Protein AF-A0A7X6FRF0-F1 (afdb_monomer_lite)

Structure (mmCIF, N/CA/C/O backbone):
data_AF-A0A7X6FRF0-F1
#
_entry.id   AF-A0A7X6FRF0-F1
#
loop_
_atom_site.group_PDB
_atom_site.id
_atom_site.type_symbol
_atom_site.label_atom_id
_atom_site.label_alt_id
_atom_site.label_comp_id
_atom_site.label_asym_id
_atom_site.label_entity_id
_atom_site.label_seq_id
_atom_site.pdbx_PDB_ins_code
_atom_site.Cartn_x
_atom_site.Cartn_y
_atom_site.Cartn_z
_atom_site.occupancy
_atom_site.B_iso_or_equiv
_atom_site.auth_seq_id
_atom_site.auth_comp_id
_atom_site.auth_asym_id
_atom_site.auth_atom_id
_atom_site.pdbx_PDB_model_num
ATOM 1 N N . MET A 1 1 ? 3.459 11.881 7.659 1.00 85.00 1 MET A N 1
ATOM 2 C CA . MET A 1 1 ? 2.325 12.735 8.072 1.00 85.00 1 MET A CA 1
ATOM 3 C C . MET A 1 1 ? 1.806 12.277 9.426 1.00 85.00 1 MET A C 1
ATOM 5 O O . MET A 1 1 ? 1.804 11.077 9.677 1.00 85.00 1 MET A O 1
ATOM 9 N N . ALA A 1 2 ? 1.365 13.218 10.260 1.00 71.62 2 ALA A N 1
ATOM 10 C CA . ALA A 1 2 ? 0.643 12.972 11.509 1.00 71.62 2 ALA A CA 1
ATOM 11 C C . ALA A 1 2 ? -0.566 13.922 11.581 1.00 71.62 2 ALA A C 1
ATOM 13 O O . ALA A 1 2 ? -0.530 14.987 10.965 1.00 71.62 2 ALA A O 1
ATOM 14 N N . GLY A 1 3 ? -1.609 13.542 12.322 1.00 74.19 3 GLY A N 1
ATOM 15 C CA . GLY A 1 3 ? -2.864 14.302 12.429 1.00 74.19 3 GLY A CA 1
ATOM 16 C C . GLY A 1 3 ? -4.014 13.693 11.620 1.00 74.19 3 GLY A C 1
ATOM 17 O O . GLY A 1 3 ? -3.897 12.581 11.106 1.00 74.19 3 GLY A O 1
ATOM 18 N N . THR A 1 4 ? -5.143 14.397 11.543 1.00 84.50 4 THR A N 1
ATOM 19 C CA . THR A 1 4 ? -6.343 13.920 10.837 1.00 84.50 4 THR A CA 1
ATOM 20 C C . THR A 1 4 ? -6.351 14.416 9.392 1.00 84.50 4 THR A C 1
ATOM 22 O O . THR A 1 4 ? -6.375 15.619 9.146 1.00 84.50 4 THR A O 1
ATOM 25 N N . VAL A 1 5 ? -6.359 13.487 8.440 1.00 85.50 5 VAL A N 1
ATOM 26 C CA . VAL A 1 5 ? -6.538 13.724 7.006 1.00 85.50 5 VAL A CA 1
ATOM 27 C C . VAL A 1 5 ? -7.882 13.133 6.600 1.00 85.50 5 VAL A C 1
ATOM 29 O O . VAL A 1 5 ? -8.035 11.916 6.519 1.00 85.50 5 VAL A O 1
ATOM 32 N N . THR A 1 6 ? -8.854 13.995 6.319 1.00 76.94 6 THR A N 1
ATOM 33 C CA . THR A 1 6 ? -10.161 13.582 5.800 1.00 76.94 6 THR A CA 1
ATOM 34 C C . THR A 1 6 ? -10.330 14.171 4.412 1.00 76.94 6 THR A C 1
ATOM 36 O O . THR A 1 6 ? -10.418 15.389 4.264 1.00 76.94 6 THR A O 1
ATOM 39 N N . ALA A 1 7 ? -10.373 13.317 3.393 1.00 77.31 7 ALA A N 1
ATOM 40 C CA . ALA A 1 7 ? -10.628 13.742 2.025 1.00 77.31 7 ALA A CA 1
ATOM 41 C C . ALA A 1 7 ? -12.084 13.457 1.639 1.00 77.31 7 ALA A C 1
ATOM 43 O O . ALA A 1 7 ? -12.585 12.354 1.844 1.00 77.31 7 ALA A O 1
ATOM 44 N N . SER A 1 8 ? -12.750 14.435 1.022 1.00 74.00 8 SER A N 1
ATOM 45 C CA . SER A 1 8 ? -14.034 14.225 0.335 1.00 74.00 8 SER A CA 1
ATOM 46 C C . SER A 1 8 ? -13.866 13.577 -1.047 1.00 74.00 8 SER A C 1
ATOM 48 O O . SER A 1 8 ? -14.841 13.121 -1.638 1.00 74.00 8 SER A O 1
ATOM 50 N N . GLY A 1 9 ? -12.632 13.534 -1.565 1.00 80.50 9 GLY A N 1
ATOM 5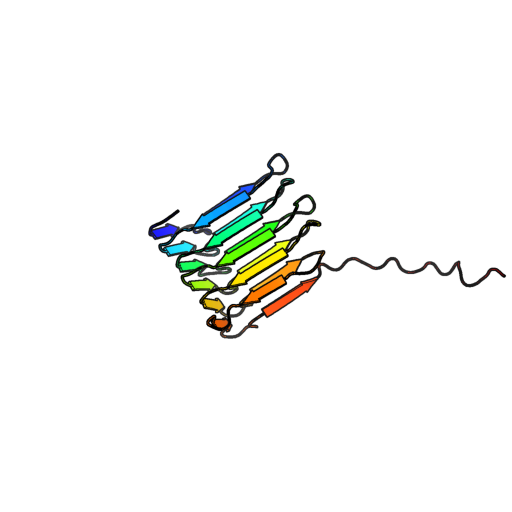1 C CA . GLY A 1 9 ? -12.275 12.860 -2.812 1.00 80.50 9 GLY A CA 1
ATOM 52 C C . GLY A 1 9 ? -12.090 11.346 -2.658 1.00 80.50 9 GLY A C 1
ATOM 53 O O . GLY A 1 9 ? -12.252 10.774 -1.577 1.00 80.50 9 GLY A O 1
ATOM 54 N N . ALA A 1 10 ? -11.726 10.681 -3.758 1.00 88.38 10 ALA A N 1
ATOM 55 C CA . ALA A 1 10 ? -11.542 9.225 -3.810 1.00 88.38 10 ALA A CA 1
ATOM 56 C C . ALA A 1 10 ? -10.430 8.707 -2.875 1.00 88.38 10 ALA A C 1
ATOM 58 O O . ALA A 1 10 ? -10.519 7.583 -2.383 1.00 88.38 10 ALA A O 1
ATOM 59 N N . PHE A 1 11 ? -9.410 9.524 -2.607 1.00 92.62 11 PHE A N 1
ATOM 60 C CA . PHE A 1 11 ? -8.199 9.134 -1.886 1.00 92.62 11 PHE A CA 1
ATOM 61 C C . PHE A 1 11 ? -8.005 10.007 -0.647 1.00 92.62 11 PHE A C 1
ATOM 63 O O . PHE A 1 11 ? -8.073 11.228 -0.764 1.00 92.62 11 PHE A O 1
ATOM 70 N N . GLY A 1 12 ? -7.710 9.406 0.509 1.00 92.00 12 GLY A N 1
ATOM 71 C CA . GLY A 1 12 ? -7.220 10.143 1.679 1.00 92.00 12 GLY A CA 1
ATOM 72 C C . GLY A 1 12 ? -5.807 10.669 1.424 1.00 92.00 12 GLY A C 1
ATOM 73 O O . GLY A 1 12 ? -5.529 11.856 1.576 1.00 92.00 12 GLY A O 1
ATOM 74 N N . VAL A 1 13 ? -4.933 9.781 0.945 1.00 95.38 13 VAL A N 1
ATOM 75 C CA . VAL A 1 13 ? -3.601 10.100 0.424 1.00 95.38 13 VAL A CA 1
ATOM 76 C C . VAL A 1 13 ? -3.414 9.431 -0.929 1.00 95.38 13 VAL A C 1
ATOM 78 O O . VAL A 1 13 ? -3.617 8.225 -1.066 1.00 95.38 13 VAL A O 1
ATOM 81 N N . PHE A 1 14 ? -2.977 10.213 -1.912 1.00 94.62 14 PHE A N 1
ATOM 82 C CA . PHE A 1 14 ? -2.609 9.741 -3.241 1.00 94.62 14 PHE A CA 1
ATOM 83 C C . PHE A 1 14 ? -1.137 10.058 -3.511 1.00 94.62 14 PHE A C 1
ATOM 85 O O . PHE A 1 14 ? -0.686 11.186 -3.309 1.00 94.62 14 PHE A O 1
ATOM 92 N N . SER A 1 15 ? -0.373 9.066 -3.956 1.00 95.19 15 SER A N 1
ATOM 93 C CA . SER A 1 15 ? 1.027 9.222 -4.351 1.00 95.19 15 SER A CA 1
ATOM 94 C C . SER A 1 15 ? 1.292 8.421 -5.619 1.00 95.19 15 SER A C 1
ATOM 96 O O . SER A 1 15 ? 0.991 7.230 -5.681 1.00 95.19 15 SER A O 1
ATOM 98 N N . ASN A 1 16 ? 1.855 9.080 -6.631 1.00 96.06 16 ASN A N 1
ATOM 99 C CA . ASN A 1 16 ? 2.111 8.492 -7.940 1.00 96.06 16 ASN A CA 1
ATOM 100 C C . ASN A 1 16 ? 3.495 8.894 -8.449 1.00 96.06 16 ASN A C 1
ATOM 102 O O . ASN A 1 16 ? 3.738 10.075 -8.701 1.00 96.06 16 ASN A O 1
ATOM 106 N N . ASN A 1 17 ? 4.346 7.901 -8.683 1.00 95.25 17 ASN A N 1
ATOM 107 C CA . ASN A 1 17 ? 5.599 8.060 -9.408 1.00 95.25 17 ASN A CA 1
ATOM 108 C C . ASN A 1 17 ? 5.404 7.628 -10.863 1.00 95.25 17 ASN A C 1
ATOM 110 O O . ASN A 1 17 ? 4.926 6.525 -11.130 1.00 95.25 17 ASN A O 1
ATOM 114 N N . GLY A 1 18 ? 5.777 8.506 -11.796 1.00 92.88 18 GLY A N 1
ATOM 115 C CA . GLY A 1 18 ? 5.829 8.191 -13.226 1.00 92.88 18 GLY A CA 1
ATOM 116 C C . GLY A 1 18 ? 7.097 7.423 -13.612 1.00 92.88 18 GLY A C 1
ATOM 117 O O . GLY A 1 18 ? 7.996 7.241 -12.795 1.00 92.88 18 GLY A O 1
ATOM 118 N N . SER A 1 19 ? 7.199 7.031 -14.882 1.00 92.50 19 SER A N 1
ATOM 119 C CA . SER A 1 19 ? 8.285 6.182 -15.404 1.00 92.50 19 SER A CA 1
ATOM 120 C C . SER A 1 19 ? 9.702 6.747 -15.264 1.00 92.50 19 SER A C 1
ATOM 122 O O . SER A 1 19 ? 10.660 5.983 -15.230 1.00 92.50 19 SER A O 1
ATOM 124 N N . GLY A 1 20 ? 9.851 8.071 -15.166 1.00 91.44 20 GLY A N 1
ATOM 125 C CA . GLY A 1 20 ? 11.145 8.725 -14.940 1.00 91.44 20 GLY A CA 1
ATOM 126 C C . GLY A 1 20 ? 11.555 8.853 -13.468 1.00 91.44 20 GLY A C 1
ATOM 127 O O . GLY A 1 20 ? 12.643 9.347 -13.188 1.00 91.44 20 GLY A O 1
ATOM 128 N N . ALA A 1 21 ? 10.688 8.470 -12.529 1.00 95.44 21 ALA A N 1
ATOM 129 C CA . ALA A 1 21 ? 10.975 8.529 -11.101 1.00 95.44 21 ALA A CA 1
ATOM 130 C C . ALA A 1 21 ? 11.601 7.217 -10.600 1.00 95.44 21 ALA A C 1
ATOM 132 O O . ALA A 1 21 ? 11.656 6.211 -11.308 1.00 95.44 21 ALA A O 1
ATOM 133 N N . THR A 1 22 ? 12.070 7.228 -9.355 1.00 94.88 22 THR A N 1
ATOM 134 C CA . THR A 1 22 ? 12.679 6.063 -8.710 1.00 94.88 22 THR A CA 1
ATOM 135 C C . THR A 1 22 ? 11.800 5.585 -7.560 1.00 94.88 22 THR A C 1
ATOM 137 O O . THR A 1 22 ? 10.816 4.881 -7.788 1.00 94.88 22 THR A O 1
ATOM 140 N N . ASP A 1 23 ? 12.126 5.965 -6.331 1.00 95.44 23 ASP A N 1
ATOM 141 C CA . ASP A 1 23 ? 11.507 5.449 -5.119 1.00 95.44 23 ASP A CA 1
ATOM 142 C C . ASP A 1 23 ? 10.249 6.234 -4.753 1.00 95.44 23 ASP A C 1
ATOM 144 O O . ASP A 1 23 ? 10.191 7.461 -4.877 1.00 95.44 23 ASP A O 1
ATOM 148 N N . LEU A 1 24 ? 9.238 5.522 -4.260 1.00 97.19 24 LEU A N 1
ATOM 149 C CA . LEU A 1 24 ? 8.030 6.109 -3.697 1.00 97.19 24 LEU A CA 1
ATOM 150 C C . LEU A 1 24 ? 7.915 5.703 -2.233 1.00 97.19 24 LEU A C 1
ATOM 152 O O . LEU A 1 24 ? 7.841 4.519 -1.906 1.00 97.19 24 LEU A O 1
ATOM 156 N N . SER A 1 25 ? 7.858 6.693 -1.345 1.00 96.88 25 SER A N 1
ATOM 157 C CA . SER A 1 25 ? 7.700 6.465 0.090 1.00 96.88 25 SER A CA 1
ATOM 158 C C . SER A 1 25 ? 6.501 7.228 0.637 1.00 96.88 25 SER A C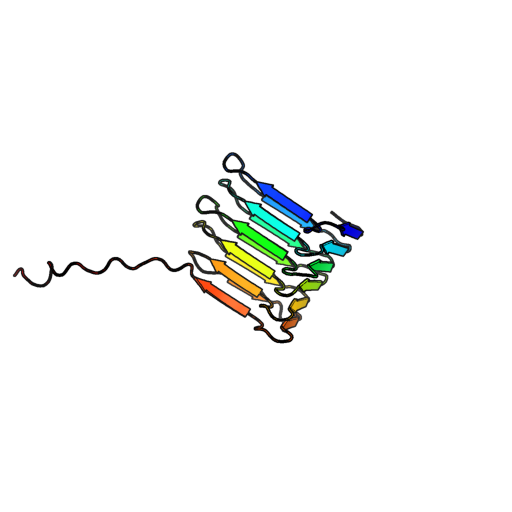 1
ATOM 160 O O . SER A 1 25 ? 6.404 8.446 0.490 1.00 96.88 25 SER A O 1
ATOM 162 N N . VAL A 1 26 ? 5.599 6.509 1.303 1.00 97.44 26 VAL A N 1
ATOM 163 C CA . VAL A 1 26 ? 4.504 7.077 2.094 1.00 97.44 26 VAL A CA 1
ATOM 164 C C . VAL A 1 26 ? 4.726 6.686 3.546 1.00 97.44 26 VAL A C 1
ATOM 166 O O . VAL A 1 26 ? 4.816 5.505 3.874 1.00 97.44 26 VAL A O 1
ATOM 169 N N . ASN A 1 27 ? 4.804 7.674 4.436 1.00 97.12 27 ASN A N 1
ATOM 170 C CA . ASN A 1 27 ? 5.062 7.439 5.853 1.00 97.12 27 ASN A CA 1
ATOM 171 C C . ASN A 1 27 ? 4.042 8.176 6.725 1.00 97.12 27 ASN A C 1
ATOM 173 O O . ASN A 1 27 ? 4.169 9.380 6.969 1.00 97.12 27 ASN A O 1
ATOM 177 N N . GLN A 1 28 ? 3.036 7.456 7.216 1.00 96.94 28 GLN A N 1
ATOM 178 C CA . GLN A 1 28 ? 2.141 7.939 8.262 1.00 96.94 28 GLN A CA 1
ATOM 179 C C . GLN A 1 28 ? 2.718 7.572 9.631 1.00 96.94 28 GLN A C 1
ATOM 181 O O . GLN A 1 28 ? 2.860 6.398 9.976 1.00 96.94 28 GLN A O 1
ATOM 186 N N . THR A 1 29 ? 3.01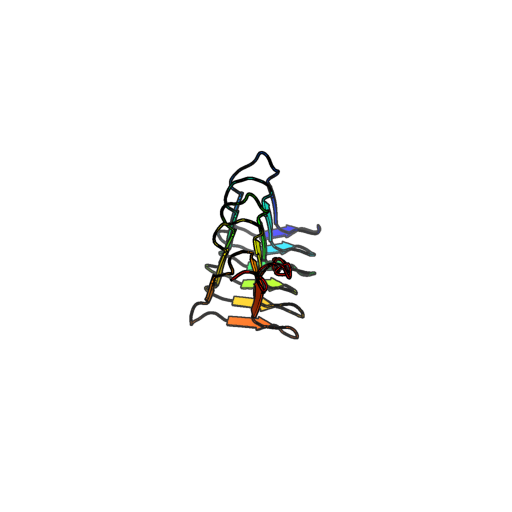0 8.590 10.433 1.00 94.75 29 THR A N 1
ATOM 187 C CA . THR A 1 29 ? 3.585 8.448 11.775 1.00 94.75 29 THR A CA 1
ATOM 188 C C . THR A 1 29 ? 2.526 8.449 12.880 1.00 94.75 29 THR A C 1
ATOM 190 O O . THR A 1 29 ? 2.857 8.161 14.023 1.00 94.75 29 THR A O 1
ATOM 193 N N . GLY A 1 30 ? 1.260 8.733 12.556 1.00 91.94 30 GLY A N 1
ATOM 194 C CA . GLY A 1 30 ? 0.122 8.662 13.478 1.00 91.94 30 GLY A CA 1
ATOM 195 C C . GLY A 1 30 ? -1.122 9.364 12.924 1.00 91.94 30 GLY A C 1
ATOM 196 O O . GLY A 1 30 ? -1.133 9.792 11.769 1.00 91.94 30 GLY A O 1
ATOM 197 N N . GLY A 1 31 ? -2.160 9.506 13.752 1.00 95.12 31 GLY A N 1
ATOM 198 C CA . GLY A 1 31 ? -3.421 10.161 13.381 1.00 95.12 31 GLY A CA 1
ATOM 199 C C . GLY A 1 31 ? -4.345 9.284 12.534 1.00 95.12 31 GLY A C 1
ATOM 200 O O . GLY A 1 31 ? -4.205 8.063 12.535 1.00 95.12 31 GLY A O 1
ATOM 201 N N . THR A 1 32 ? -5.273 9.910 11.812 1.00 96.38 32 THR A N 1
ATOM 202 C CA . THR A 1 32 ? -6.331 9.220 11.058 1.00 96.38 32 THR A CA 1
ATOM 203 C C . THR A 1 32 ? -6.329 9.678 9.609 1.00 96.38 32 THR A C 1
ATOM 205 O O . THR A 1 32 ? -6.330 10.877 9.351 1.00 96.38 32 THR A O 1
ATOM 208 N N . ILE A 1 33 ? -6.352 8.741 8.667 1.00 96.31 33 ILE A N 1
ATOM 209 C CA . ILE A 1 33 ? -6.492 9.007 7.234 1.00 96.31 33 ILE A CA 1
ATOM 210 C C . ILE A 1 33 ? -7.778 8.355 6.749 1.00 96.31 33 ILE A C 1
ATOM 212 O O . ILE A 1 33 ? -7.930 7.139 6.849 1.00 96.31 33 ILE A O 1
ATOM 216 N N . THR A 1 34 ? -8.675 9.150 6.178 1.00 96.06 34 THR A N 1
ATOM 217 C CA . THR A 1 34 ? -9.940 8.665 5.626 1.00 96.06 34 THR A CA 1
ATOM 218 C C . THR A 1 34 ? -10.090 9.124 4.184 1.00 96.06 34 THR A C 1
ATOM 220 O O . THR A 1 34 ? -10.033 10.323 3.899 1.00 96.06 34 THR A O 1
ATOM 223 N N . GLY A 1 35 ? -10.312 8.168 3.282 1.00 95.06 35 GLY A N 1
ATOM 224 C CA . GLY A 1 35 ? -10.685 8.426 1.894 1.00 95.06 35 GLY A CA 1
ATOM 225 C C . GLY A 1 35 ? -11.932 7.652 1.488 1.00 95.06 35 GLY A C 1
ATOM 226 O O . GLY A 1 35 ? -12.197 6.560 1.999 1.00 95.06 35 GLY A O 1
ATOM 227 N N . SER A 1 36 ? -12.706 8.223 0.562 1.00 94.38 36 SER A N 1
ATOM 228 C CA . SER A 1 36 ? -14.008 7.658 0.182 1.00 94.38 36 SER A CA 1
ATOM 229 C C . SER A 1 36 ? -13.906 6.317 -0.555 1.00 94.38 36 SER A C 1
ATOM 231 O O . SER A 1 36 ? -14.787 5.476 -0.404 1.00 94.38 36 SER A O 1
ATOM 233 N N . PHE A 1 37 ? -12.819 6.073 -1.294 1.00 94.12 37 PHE A N 1
ATOM 234 C CA . PHE A 1 37 ? -12.513 4.782 -1.922 1.00 94.12 37 PHE A CA 1
ATOM 235 C C . PHE A 1 37 ? -11.243 4.165 -1.343 1.00 94.12 37 PHE A C 1
ATOM 237 O O . PHE A 1 37 ? -11.262 3.015 -0.905 1.00 94.12 37 PHE A O 1
ATOM 244 N N . TYR A 1 38 ? -10.161 4.939 -1.312 1.00 96.75 38 TYR A N 1
ATOM 245 C CA . TYR A 1 38 ? -8.856 4.507 -0.835 1.00 96.75 38 TYR A CA 1
ATOM 246 C C . TYR A 1 38 ? -8.416 5.356 0.350 1.00 96.75 38 TYR A C 1
ATOM 248 O O . TYR A 1 38 ? -8.398 6.583 0.249 1.00 96.75 38 TYR A O 1
ATOM 256 N N . GLY A 1 39 ? -8.002 4.729 1.450 1.00 97.00 39 GLY A N 1
ATOM 257 C CA . GLY A 1 39 ? -7.357 5.463 2.539 1.00 97.00 39 GLY A CA 1
ATOM 258 C C . GLY A 1 39 ? -6.008 6.010 2.072 1.00 97.00 39 GLY A C 1
ATOM 259 O O . GLY A 1 39 ? -5.812 7.222 1.986 1.00 97.00 39 GLY A O 1
ATOM 260 N N . ILE A 1 40 ? -5.111 5.106 1.677 1.00 98.00 40 ILE A N 1
ATOM 261 C CA . ILE A 1 40 ? -3.824 5.419 1.046 1.00 98.00 40 ILE A CA 1
ATOM 262 C C . ILE A 1 40 ? -3.722 4.673 -0.284 1.00 98.00 40 ILE A C 1
ATOM 264 O O . ILE A 1 40 ? -3.925 3.461 -0.332 1.00 98.00 40 ILE A O 1
ATOM 268 N N . TYR A 1 41 ? -3.355 5.388 -1.345 1.00 97.69 41 TYR A N 1
ATOM 269 C CA . TYR A 1 41 ? -3.053 4.819 -2.654 1.00 97.69 41 TYR A CA 1
ATOM 270 C C . TYR A 1 41 ? -1.670 5.271 -3.125 1.00 97.69 41 TYR A C 1
ATOM 272 O O . TYR A 1 41 ? -1.441 6.458 -3.367 1.00 97.69 41 TYR A O 1
ATOM 280 N N . ALA A 1 42 ? -0.757 4.313 -3.246 1.00 97.88 42 ALA A N 1
ATOM 281 C CA . ALA A 1 42 ? 0.624 4.508 -3.657 1.00 97.88 42 ALA A CA 1
ATOM 282 C C . ALA A 1 42 ? 0.911 3.672 -4.910 1.00 97.88 42 ALA A C 1
ATOM 284 O O . ALA A 1 42 ? 0.818 2.447 -4.866 1.00 97.88 42 ALA A O 1
ATOM 285 N N . THR A 1 43 ? 1.271 4.322 -6.016 1.00 97.44 43 THR A N 1
ATOM 286 C CA . THR A 1 43 ? 1.583 3.650 -7.285 1.00 97.44 43 THR A CA 1
ATOM 287 C C . THR A 1 43 ? 2.919 4.125 -7.844 1.00 97.44 43 THR A C 1
ATOM 289 O O . THR A 1 43 ? 3.155 5.326 -7.978 1.00 97.44 43 THR A O 1
ATOM 292 N N . ASN A 1 44 ? 3.807 3.191 -8.175 1.00 97.06 44 ASN A N 1
ATOM 293 C CA . ASN A 1 44 ? 5.124 3.486 -8.720 1.00 97.06 44 ASN A CA 1
ATOM 294 C C . ASN A 1 44 ? 5.308 2.821 -10.084 1.00 97.06 44 ASN A C 1
ATOM 296 O O . ASN A 1 44 ? 5.393 1.599 -10.182 1.00 97.06 44 ASN A O 1
ATOM 300 N N . GLN A 1 45 ? 5.380 3.652 -11.122 1.00 95.38 45 GLN A N 1
ATOM 301 C CA . GLN A 1 45 ? 5.715 3.251 -12.492 1.00 95.38 45 GLN A CA 1
ATOM 302 C C . GLN A 1 45 ? 7.203 3.471 -12.811 1.00 95.38 45 GLN A C 1
ATOM 304 O O . GLN A 1 45 ? 7.635 3.228 -13.935 1.00 95.38 45 GLN A O 1
ATOM 309 N N . GLY A 1 46 ? 7.970 3.980 -11.845 1.00 94.94 46 GLY A N 1
ATOM 310 C CA . GLY A 1 46 ? 9.402 4.209 -11.949 1.00 94.94 46 GLY A CA 1
ATOM 311 C C . GLY A 1 46 ? 10.232 2.935 -11.806 1.00 94.94 46 GLY A C 1
ATOM 312 O O . GLY A 1 46 ? 9.744 1.815 -11.956 1.00 94.94 46 GLY A O 1
ATOM 313 N N . THR A 1 47 ? 11.511 3.116 -11.492 1.00 95.50 47 THR A N 1
ATOM 314 C CA . THR A 1 47 ? 12.488 2.017 -11.379 1.00 95.50 47 THR A CA 1
ATOM 315 C C . THR A 1 47 ? 12.864 1.662 -9.941 1.00 95.50 47 THR A C 1
ATOM 317 O O . THR A 1 47 ? 13.584 0.696 -9.706 1.00 95.50 47 THR A O 1
ATOM 320 N N . GLY A 1 48 ? 12.411 2.451 -8.966 1.00 95.19 48 GLY A N 1
ATOM 321 C CA . GLY A 1 48 ? 12.751 2.266 -7.557 1.00 95.19 48 GLY A CA 1
ATOM 322 C C . GLY A 1 48 ? 11.755 1.401 -6.791 1.00 95.19 48 GLY A C 1
ATOM 323 O O . GLY A 1 48 ? 10.859 0.771 -7.358 1.00 95.19 48 GLY A O 1
ATOM 324 N N . ALA A 1 49 ? 11.910 1.385 -5.472 1.00 95.88 49 ALA A N 1
ATOM 325 C CA . ALA A 1 49 ? 11.052 0.643 -4.562 1.00 95.88 49 ALA A CA 1
ATOM 326 C C . ALA A 1 49 ? 9.832 1.471 -4.132 1.00 95.88 49 ALA A C 1
ATOM 328 O O . ALA A 1 49 ? 9.855 2.703 -4.101 1.00 95.88 49 ALA A O 1
ATOM 329 N N . THR A 1 50 ? 8.759 0.784 -3.747 1.00 97.81 50 THR A N 1
ATOM 330 C CA . THR A 1 50 ? 7.571 1.400 -3.143 1.00 97.81 50 THR A CA 1
ATOM 331 C C . THR A 1 50 ? 7.461 0.981 -1.689 1.00 97.81 50 THR A C 1
ATOM 333 O O . THR A 1 50 ? 7.345 -0.207 -1.402 1.00 97.81 50 THR A O 1
ATOM 336 N N . THR A 1 51 ? 7.461 1.937 -0.763 1.00 98.06 51 THR A N 1
ATOM 337 C CA . THR A 1 51 ? 7.303 1.662 0.670 1.00 98.06 51 THR A CA 1
ATOM 338 C C . THR A 1 51 ? 6.158 2.472 1.254 1.00 98.06 51 THR A C 1
ATOM 340 O O . THR A 1 51 ? 6.153 3.698 1.188 1.00 98.06 51 THR A O 1
ATOM 343 N N . VAL A 1 52 ? 5.208 1.792 1.894 1.00 98.50 52 VAL A N 1
ATOM 344 C CA . VAL A 1 52 ? 4.121 2.420 2.650 1.00 98.50 52 VAL A CA 1
ATOM 345 C C . VAL A 1 52 ? 4.224 1.995 4.110 1.00 98.50 52 VAL A C 1
ATOM 347 O O . VAL A 1 52 ? 4.038 0.826 4.440 1.00 98.50 52 VAL A O 1
ATOM 350 N N . THR A 1 53 ? 4.528 2.939 4.999 1.00 98.19 53 THR A N 1
ATOM 351 C CA . THR A 1 53 ? 4.507 2.735 6.453 1.00 98.19 53 THR A CA 1
ATOM 352 C C . THR A 1 53 ? 3.290 3.424 7.060 1.00 98.19 53 THR A C 1
ATOM 354 O O . THR A 1 53 ? 3.057 4.610 6.819 1.00 98.19 53 THR A O 1
ATOM 357 N N . VAL A 1 54 ? 2.550 2.688 7.889 1.00 98.00 54 VAL A N 1
ATOM 358 C CA . VAL A 1 54 ? 1.349 3.160 8.584 1.00 98.00 54 VAL A CA 1
ATOM 359 C C . VAL A 1 54 ? 1.484 2.924 10.083 1.00 98.00 54 VAL A C 1
ATOM 361 O O . VAL A 1 54 ? 1.605 1.785 10.525 1.00 98.00 54 VAL A O 1
ATOM 364 N N . SER A 1 55 ? 1.432 4.008 10.857 1.00 97.31 55 SER A N 1
ATOM 365 C CA . SER A 1 55 ? 1.475 3.980 12.330 1.00 97.31 55 SER A CA 1
ATOM 366 C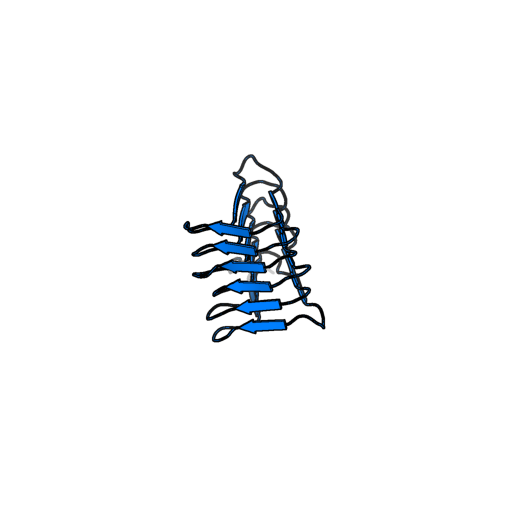 C . SER A 1 55 ? 0.213 4.567 12.979 1.00 97.31 55 SER A C 1
ATOM 368 O O . SER A 1 55 ? 0.205 4.840 14.175 1.00 97.31 55 SER A O 1
ATOM 370 N N . GLY A 1 56 ? -0.835 4.827 12.196 1.00 96.44 56 GLY A N 1
ATOM 371 C CA . GLY A 1 56 ? -2.109 5.373 12.666 1.00 96.44 56 GLY A CA 1
ATOM 372 C C . GLY A 1 56 ? -3.290 4.671 12.007 1.00 96.44 56 GLY A C 1
ATOM 373 O O . GLY A 1 56 ? -3.125 3.627 11.377 1.00 96.44 56 GLY A O 1
ATOM 374 N N . ASP A 1 57 ? -4.480 5.243 12.155 1.00 97.81 57 ASP A N 1
ATOM 375 C CA . ASP A 1 57 ? -5.690 4.682 11.567 1.00 97.81 57 ASP A CA 1
ATOM 376 C C . ASP A 1 57 ? -5.819 5.079 10.098 1.00 97.81 57 ASP A C 1
ATOM 378 O O . ASP A 1 57 ? -5.615 6.240 9.732 1.00 97.81 57 ASP A O 1
ATOM 382 N N . VAL A 1 58 ? -6.171 4.114 9.253 1.00 98.12 58 VAL A N 1
ATOM 383 C CA . VAL A 1 58 ? -6.406 4.315 7.823 1.00 98.12 58 VAL A CA 1
ATOM 384 C C . VAL A 1 58 ? -7.712 3.651 7.433 1.00 98.12 58 VAL A C 1
ATOM 386 O O . VAL A 1 58 ? -7.890 2.451 7.629 1.00 98.12 58 VAL A O 1
ATOM 389 N N . THR A 1 59 ? -8.611 4.425 6.835 1.00 97.19 59 THR A N 1
ATOM 390 C CA . THR A 1 59 ? -9.915 3.951 6.377 1.00 97.19 59 THR A CA 1
ATOM 391 C C . THR A 1 59 ? -10.124 4.299 4.907 1.00 97.19 59 THR A C 1
ATOM 393 O O . THR A 1 59 ? -10.149 5.471 4.533 1.00 97.19 59 THR A O 1
ATOM 396 N N . GLY A 1 60 ? -10.311 3.277 4.074 1.00 96.62 60 GLY A N 1
ATOM 397 C CA . GLY A 1 60 ? -10.855 3.414 2.723 1.00 96.62 60 GLY A CA 1
ATOM 398 C C . GLY A 1 60 ? -12.293 2.923 2.706 1.00 96.62 60 GLY A C 1
ATOM 399 O O . GLY A 1 60 ? -12.524 1.717 2.683 1.00 96.62 60 GLY A O 1
ATOM 400 N N . THR A 1 61 ? -13.267 3.832 2.754 1.00 93.62 61 THR A N 1
ATOM 401 C CA . THR A 1 61 ? -14.661 3.445 3.041 1.00 93.62 61 THR A CA 1
ATOM 402 C C . THR A 1 61 ? -15.304 2.636 1.917 1.00 93.62 61 THR A C 1
ATOM 404 O O . THR A 1 61 ? -16.133 1.772 2.184 1.00 93.62 61 THR A O 1
ATOM 407 N N . GLY A 1 62 ? -14.929 2.911 0.666 1.00 91.81 62 GLY A N 1
ATOM 408 C CA . GLY A 1 62 ? -15.532 2.302 -0.519 1.00 91.81 62 GLY A CA 1
ATOM 409 C C . GLY A 1 62 ? -14.772 1.105 -1.088 1.00 91.81 62 GLY A C 1
ATOM 410 O O . GLY A 1 62 ? -15.395 0.259 -1.722 1.00 91.81 62 GLY A O 1
ATOM 411 N N . ALA A 1 63 ? -13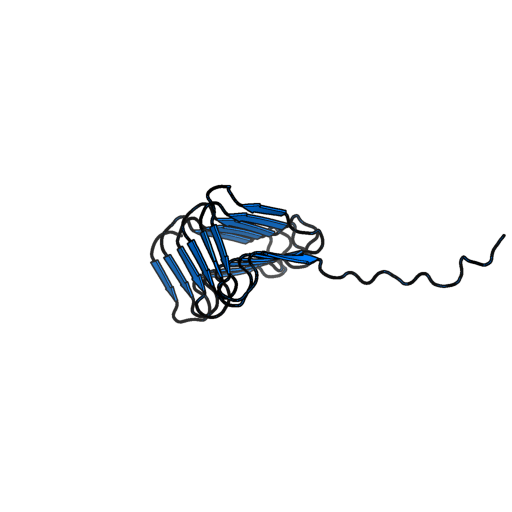.449 1.011 -0.895 1.00 95.31 63 ALA A N 1
ATOM 412 C CA . ALA A 1 63 ? -12.647 -0.031 -1.541 1.00 95.31 63 ALA A CA 1
ATOM 413 C C . ALA A 1 63 ? -11.483 -0.548 -0.690 1.00 95.31 63 ALA A C 1
ATOM 415 O O . ALA A 1 63 ? -11.573 -1.652 -0.158 1.00 95.31 63 ALA A O 1
ATOM 416 N N . VAL A 1 64 ? -10.378 0.190 -0.576 1.00 97.62 64 VAL A N 1
ATOM 417 C CA . VAL A 1 64 ? -9.143 -0.350 0.015 1.00 97.62 64 VAL A CA 1
ATOM 418 C C . VAL A 1 64 ? -8.607 0.569 1.100 1.00 97.62 64 VAL A C 1
ATOM 420 O O . VAL A 1 64 ? -8.461 1.767 0.882 1.00 97.62 64 VAL A O 1
ATOM 423 N N . GLY A 1 65 ? -8.262 0.014 2.261 1.00 97.50 65 GLY A N 1
ATOM 424 C CA . GLY A 1 65 ? -7.585 0.778 3.309 1.00 97.50 65 GLY A CA 1
ATOM 425 C C . GLY A 1 65 ? -6.243 1.317 2.810 1.00 97.50 65 GLY A C 1
ATOM 426 O O . GLY A 1 65 ? -6.055 2.528 2.693 1.00 97.50 65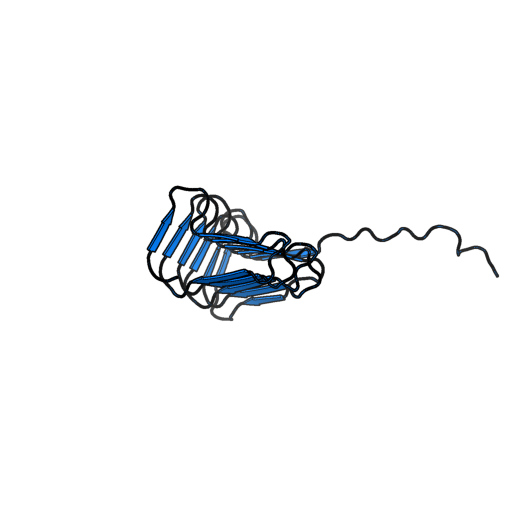 GLY A O 1
ATOM 427 N N . VAL A 1 66 ? -5.332 0.411 2.450 1.00 98.56 66 VAL A N 1
ATOM 428 C CA . VAL A 1 66 ? -4.006 0.743 1.909 1.00 98.56 66 VAL A CA 1
ATOM 429 C C . VAL A 1 66 ? -3.740 -0.041 0.629 1.00 98.56 66 VAL A C 1
ATOM 431 O O . VAL A 1 66 ? -3.750 -1.268 0.651 1.00 98.56 66 VAL A O 1
ATOM 434 N N . ALA A 1 67 ? -3.454 0.660 -0.466 1.00 98.19 67 ALA A N 1
ATOM 435 C CA . ALA A 1 67 ? -3.025 0.079 -1.732 1.00 98.19 67 ALA A CA 1
ATOM 436 C C . ALA A 1 67 ? -1.594 0.521 -2.071 1.00 98.19 67 ALA A C 1
ATOM 438 O O . ALA A 1 67 ? -1.316 1.720 -2.135 1.00 98.19 67 ALA A O 1
ATOM 439 N N . ALA A 1 68 ? -0.703 -0.443 -2.308 1.00 98.19 68 ALA A N 1
ATOM 440 C CA . ALA A 1 68 ? 0.659 -0.217 -2.783 1.00 98.19 68 ALA A CA 1
ATOM 441 C C . ALA A 1 68 ? 0.906 -1.019 -4.064 1.00 98.19 68 ALA A C 1
ATOM 443 O O . ALA A 1 68 ? 0.726 -2.238 -4.085 1.00 98.19 68 ALA A O 1
ATOM 444 N N . ILE A 1 69 ? 1.289 -0.326 -5.134 1.00 97.06 69 ILE A N 1
ATOM 445 C CA . ILE A 1 69 ? 1.407 -0.889 -6.478 1.00 97.06 69 ILE A CA 1
ATOM 446 C C . ILE A 1 69 ? 2.777 -0.533 -7.056 1.00 97.06 69 ILE A C 1
ATOM 448 O O . ILE A 1 69 ? 3.130 0.642 -7.131 1.00 97.06 69 ILE A O 1
ATOM 452 N N . GLY A 1 70 ? 3.534 -1.546 -7.467 1.00 96.69 70 GLY A N 1
ATOM 453 C CA . GLY A 1 70 ? 4.782 -1.406 -8.213 1.00 96.69 70 GLY A CA 1
ATOM 454 C C . GLY A 1 70 ? 4.657 -2.036 -9.595 1.00 96.69 70 GLY A C 1
ATOM 455 O O . GLY A 1 70 ? 4.165 -3.161 -9.723 1.00 96.69 70 GLY A O 1
ATOM 456 N N . ASP A 1 71 ? 5.081 -1.306 -10.623 1.00 94.81 71 ASP A N 1
ATOM 457 C CA . ASP A 1 71 ? 5.066 -1.786 -12.004 1.00 94.81 71 ASP A CA 1
ATOM 458 C C . ASP A 1 71 ? 6.304 -2.643 -12.345 1.00 94.81 71 ASP A C 1
ATOM 460 O O . ASP A 1 71 ? 7.182 -2.852 -11.506 1.00 94.81 71 ASP A O 1
ATOM 464 N N . VAL A 1 72 ? 6.382 -3.151 -13.578 1.00 94.38 72 VAL A N 1
ATOM 465 C CA . VAL A 1 72 ? 7.370 -4.151 -14.037 1.00 94.38 72 VAL A CA 1
ATOM 466 C C . VAL A 1 72 ? 8.837 -3.780 -13.797 1.00 94.38 72 VAL A C 1
ATOM 468 O O . VAL A 1 72 ? 9.670 -4.665 -13.616 1.00 94.38 72 VAL A O 1
ATOM 471 N N . ASN A 1 73 ? 9.159 -2.486 -13.760 1.00 93.44 73 ASN A N 1
ATOM 472 C CA . ASN A 1 73 ? 10.528 -2.001 -13.571 1.00 93.44 73 ASN A CA 1
ATOM 473 C C . ASN A 1 73 ? 10.882 -1.718 -12.105 1.00 93.44 73 ASN A C 1
ATOM 475 O O . ASN A 1 73 ? 12.013 -1.334 -11.818 1.00 93.44 73 ASN A O 1
ATOM 479 N N . THR A 1 74 ? 9.934 -1.878 -11.179 1.00 95.12 74 THR A N 1
ATOM 480 C CA . THR A 1 74 ? 10.163 -1.579 -9.763 1.00 95.12 74 THR A CA 1
ATOM 481 C C . THR A 1 74 ? 10.992 -2.658 -9.075 1.00 95.12 74 THR A C 1
ATOM 483 O O . THR A 1 74 ? 10.940 -3.848 -9.401 1.00 95.12 74 THR A O 1
ATOM 486 N N . THR A 1 75 ? 11.761 -2.238 -8.075 1.00 95.38 75 THR A N 1
ATOM 487 C CA . THR A 1 75 ? 12.681 -3.108 -7.327 1.00 95.38 75 THR A CA 1
ATOM 488 C C . THR A 1 75 ? 12.075 -3.679 -6.052 1.00 95.38 75 THR A C 1
ATOM 490 O O . THR A 1 75 ? 12.766 -4.372 -5.309 1.00 95.38 75 THR A O 1
ATOM 493 N N . GLY A 1 76 ? 10.782 -3.451 -5.807 1.00 95.38 76 GLY A N 1
ATOM 494 C CA . GLY A 1 76 ? 10.032 -4.082 -4.725 1.00 95.38 76 GLY A CA 1
ATOM 495 C C . GLY A 1 76 ? 8.881 -3.229 -4.210 1.00 95.38 76 GLY A C 1
ATOM 496 O O . GLY A 1 76 ? 8.823 -2.014 -4.425 1.00 95.38 76 GLY A O 1
ATOM 497 N N . VAL A 1 77 ? 7.968 -3.879 -3.492 1.00 97.81 77 VAL A N 1
ATOM 498 C CA . VAL A 1 77 ? 6.819 -3.228 -2.857 1.00 97.81 77 VAL A CA 1
ATOM 499 C C . VAL A 1 77 ? 6.701 -3.715 -1.420 1.00 97.81 77 VAL A C 1
ATOM 501 O O . VAL A 1 77 ? 6.660 -4.916 -1.154 1.00 97.81 77 VAL A O 1
ATOM 504 N N . MET A 1 78 ? 6.635 -2.778 -0.479 1.00 98.06 78 MET A N 1
ATOM 505 C CA . MET A 1 78 ? 6.470 -3.063 0.940 1.00 98.06 78 MET A CA 1
ATOM 506 C C . MET A 1 78 ? 5.333 -2.248 1.549 1.00 98.06 78 MET A C 1
ATOM 508 O O . MET A 1 78 ? 5.273 -1.027 1.402 1.00 98.06 78 MET A O 1
ATOM 512 N N . VAL A 1 79 ? 4.479 -2.922 2.317 1.00 98.44 79 VAL A N 1
ATOM 513 C CA . VAL A 1 79 ? 3.498 -2.302 3.210 1.00 98.44 79 VAL A CA 1
ATOM 514 C C . VAL A 1 79 ? 3.797 -2.735 4.638 1.00 98.44 79 VAL A C 1
ATOM 516 O O . VAL A 1 79 ? 3.862 -3.925 4.936 1.00 98.44 79 VAL A O 1
ATOM 519 N N . ARG A 1 80 ? 3.969 -1.771 5.542 1.00 98.38 80 ARG A N 1
ATOM 520 C CA . ARG A 1 80 ? 4.285 -2.023 6.948 1.00 98.38 80 ARG A CA 1
ATOM 521 C C . ARG A 1 80 ? 3.352 -1.242 7.858 1.00 98.38 80 ARG A C 1
ATOM 523 O O . ARG A 1 80 ? 3.486 -0.028 8.002 1.00 98.38 80 ARG A O 1
ATOM 530 N N . GLN A 1 81 ? 2.451 -1.957 8.512 1.00 98.25 81 GLN A N 1
ATOM 531 C CA . GLN A 1 81 ? 1.671 -1.433 9.620 1.00 98.25 81 GLN A CA 1
ATOM 532 C C . GLN A 1 81 ? 2.425 -1.677 10.927 1.00 98.25 81 GLN A C 1
ATOM 534 O O . GLN A 1 81 ? 2.697 -2.818 11.295 1.00 98.25 81 GLN A O 1
ATOM 539 N N . THR A 1 82 ? 2.745 -0.603 11.637 1.00 97.62 82 THR A N 1
ATOM 540 C CA . THR A 1 82 ? 3.436 -0.639 12.935 1.00 97.62 82 THR A CA 1
ATOM 541 C C . THR A 1 82 ? 2.494 -0.407 14.109 1.00 97.62 82 THR A C 1
ATOM 543 O O . THR A 1 82 ? 2.775 -0.872 15.209 1.00 97.62 82 THR A O 1
ATOM 546 N N . ALA A 1 83 ? 1.395 0.313 13.885 1.00 96.50 83 ALA A N 1
ATOM 547 C CA . ALA A 1 83 ? 0.382 0.637 14.881 1.00 96.50 83 ALA A CA 1
ATOM 548 C C . ALA A 1 83 ? -0.938 1.040 14.198 1.00 96.50 83 ALA A C 1
ATOM 550 O O . ALA A 1 83 ? -1.024 1.090 12.968 1.00 96.50 83 ALA A O 1
ATOM 551 N N . GLY A 1 84 ? -1.958 1.343 15.007 1.00 96.00 84 GLY A N 1
ATOM 552 C CA . GLY A 1 84 ? -3.276 1.772 14.535 1.00 96.00 84 GLY A CA 1
ATOM 553 C C . GLY A 1 84 ? -4.085 0.638 13.911 1.00 96.00 84 GLY A C 1
ATOM 554 O O . GLY A 1 84 ? -3.850 -0.542 14.186 1.00 96.00 84 GLY A O 1
ATOM 555 N N . SER A 1 85 ? -5.057 0.991 13.079 1.00 97.56 85 SER A N 1
ATOM 556 C CA . SER A 1 85 ? -5.911 0.043 12.370 1.00 97.56 85 SER A CA 1
ATOM 557 C C . SER A 1 85 ? -6.046 0.393 10.890 1.00 97.56 85 SER A C 1
ATOM 559 O O . SER A 1 85 ? -6.121 1.559 10.516 1.00 97.56 85 SER A O 1
ATOM 561 N N . ILE A 1 86 ? -6.076 -0.624 10.028 1.00 98.38 86 ILE A N 1
ATOM 562 C CA . ILE A 1 86 ? -6.350 -0.448 8.596 1.00 98.38 86 ILE A CA 1
ATOM 563 C C . ILE A 1 86 ? -7.708 -1.069 8.292 1.00 98.38 86 ILE A C 1
ATOM 565 O O . ILE A 1 86 ? -7.924 -2.250 8.568 1.00 98.38 86 ILE A O 1
ATOM 569 N N . THR A 1 87 ? -8.609 -0.278 7.711 1.00 97.81 87 THR A N 1
ATOM 570 C CA . THR A 1 87 ? -9.979 -0.690 7.397 1.00 97.81 87 THR A CA 1
ATOM 571 C C . THR A 1 87 ? -10.338 -0.385 5.945 1.00 97.81 87 THR A C 1
ATOM 573 O O . THR A 1 87 ? -10.065 0.704 5.440 1.00 97.81 87 THR A O 1
ATOM 576 N N . GLY A 1 88 ? -10.986 -1.336 5.275 1.00 96.81 88 GLY A N 1
ATOM 577 C CA . GLY A 1 88 ? -11.557 -1.152 3.939 1.00 96.81 88 GLY A CA 1
ATOM 578 C C . GLY A 1 88 ? -12.384 -2.356 3.501 1.00 96.81 88 GLY A C 1
ATOM 579 O O . GLY A 1 88 ? -12.516 -3.320 4.252 1.00 96.81 88 GLY A O 1
ATOM 580 N N . ALA A 1 89 ? -12.941 -2.349 2.286 1.00 96.44 89 ALA A N 1
ATOM 581 C CA . ALA A 1 89 ? -13.517 -3.579 1.736 1.00 96.44 89 ALA A CA 1
ATOM 582 C C . ALA A 1 89 ? -12.414 -4.639 1.587 1.00 96.44 89 ALA A C 1
ATOM 584 O O . ALA A 1 89 ? -12.595 -5.762 2.050 1.00 96.44 89 ALA A O 1
ATOM 585 N N . THR A 1 90 ? -11.255 -4.235 1.061 1.00 97.19 90 THR A N 1
ATOM 586 C CA . THR A 1 90 ? -9.960 -4.898 1.250 1.00 97.19 90 THR A CA 1
ATOM 587 C C . THR A 1 90 ? -9.127 -4.078 2.238 1.00 97.19 90 THR A C 1
ATOM 589 O O . THR A 1 90 ? -9.057 -2.856 2.121 1.00 97.19 90 THR A O 1
ATOM 592 N N . GLY A 1 91 ? -8.492 -4.713 3.219 1.00 97.56 91 GLY A N 1
ATOM 593 C CA . GLY A 1 91 ? -7.673 -3.998 4.201 1.00 97.56 91 GLY A CA 1
ATOM 594 C C . GLY A 1 91 ? -6.386 -3.469 3.569 1.00 97.56 91 GLY A C 1
ATOM 595 O O . GLY A 1 91 ? -6.210 -2.262 3.393 1.00 97.56 91 GLY A O 1
ATOM 596 N N . ILE A 1 92 ? -5.507 -4.395 3.187 1.00 98.38 92 ILE A N 1
ATOM 597 C CA . ILE A 1 92 ? -4.241 -4.112 2.507 1.00 98.38 92 ILE A CA 1
ATOM 598 C C . ILE A 1 92 ? -4.255 -4.774 1.133 1.00 98.38 92 ILE A C 1
ATOM 600 O O . ILE A 1 92 ? -4.489 -5.975 1.031 1.00 98.38 92 ILE A O 1
ATOM 604 N N . GLN A 1 93 ? -3.954 -4.005 0.093 1.00 97.75 93 GLN A N 1
ATOM 605 C CA . GLN A 1 93 ? -3.690 -4.506 -1.248 1.00 97.75 93 GLN A CA 1
ATOM 606 C C . GLN A 1 93 ? -2.249 -4.190 -1.641 1.00 97.75 93 GLN A C 1
ATOM 608 O O . GLN A 1 93 ? -1.844 -3.028 -1.677 1.00 97.75 93 GLN A O 1
ATOM 613 N N . LEU A 1 94 ? -1.489 -5.224 -1.977 1.00 97.94 94 LEU A N 1
ATOM 614 C CA . LEU A 1 94 ? -0.148 -5.107 -2.526 1.00 97.94 94 LEU A CA 1
ATOM 615 C C . LEU A 1 94 ? -0.135 -5.746 -3.911 1.00 97.94 94 LEU A C 1
ATOM 617 O O . LEU A 1 94 ? -0.471 -6.919 -4.050 1.00 97.94 94 LEU A O 1
ATOM 621 N N . SER A 1 95 ? 0.262 -4.980 -4.923 1.00 96.75 95 SER A N 1
ATOM 622 C CA . SER A 1 95 ? 0.477 -5.478 -6.281 1.00 96.75 95 SER A CA 1
ATOM 623 C C . SER A 1 95 ? 1.908 -5.178 -6.703 1.00 96.75 95 SER A C 1
ATOM 625 O O . SER A 1 95 ? 2.314 -4.020 -6.706 1.00 96.75 95 SER A O 1
ATOM 627 N N . ASN A 1 96 ? 2.676 -6.196 -7.065 1.00 95.69 96 ASN A N 1
ATOM 628 C CA . ASN A 1 96 ? 4.050 -6.041 -7.518 1.00 95.69 96 ASN A CA 1
ATOM 629 C C . ASN A 1 96 ? 4.267 -6.799 -8.827 1.00 95.69 96 ASN A C 1
ATOM 631 O O . ASN A 1 96 ? 4.431 -8.022 -8.838 1.00 95.69 96 ASN A O 1
ATOM 635 N N . ASN A 1 97 ? 4.294 -6.043 -9.919 1.00 94.31 97 ASN A N 1
ATOM 636 C CA . ASN A 1 97 ? 4.663 -6.550 -11.236 1.00 94.31 97 ASN A CA 1
ATOM 637 C C . ASN A 1 97 ? 6.191 -6.601 -11.417 1.00 94.31 97 ASN A C 1
ATOM 639 O O . ASN A 1 97 ? 6.671 -7.202 -12.376 1.00 94.31 97 ASN A O 1
ATOM 643 N N . GLY A 1 98 ? 6.946 -5.947 -10.529 1.00 92.88 98 GLY A N 1
ATOM 644 C CA . GLY A 1 98 ? 8.399 -5.876 -10.572 1.00 92.88 98 GLY A CA 1
ATOM 645 C C . GLY A 1 98 ? 9.083 -7.134 -10.045 1.00 92.88 98 GLY A C 1
ATOM 646 O O . GLY A 1 98 ? 8.512 -7.934 -9.301 1.00 92.88 98 GLY A O 1
ATOM 647 N N . ALA A 1 99 ? 10.361 -7.283 -10.396 1.00 90.12 99 ALA A N 1
ATOM 648 C CA . ALA A 1 99 ? 11.177 -8.424 -9.981 1.00 90.12 99 ALA A CA 1
ATOM 649 C C . ALA A 1 99 ? 11.591 -8.382 -8.492 1.00 90.12 99 ALA A C 1
ATOM 651 O O . ALA A 1 99 ? 12.201 -9.318 -7.979 1.00 90.12 99 ALA A O 1
ATOM 652 N N . GLY A 1 100 ? 11.276 -7.299 -7.785 1.00 92.38 100 GLY A N 1
ATOM 653 C CA . GLY A 1 100 ? 11.623 -7.120 -6.382 1.00 92.38 100 GLY A CA 1
ATOM 654 C C . GLY A 1 100 ? 10.830 -7.970 -5.386 1.00 92.38 100 GLY A C 1
ATOM 655 O O . GLY A 1 100 ? 9.836 -8.605 -5.748 1.00 92.38 100 GLY A O 1
ATOM 656 N N . PRO A 1 101 ? 11.225 -7.946 -4.100 1.00 95.19 101 PRO A N 1
ATOM 657 C CA . PRO A 1 101 ? 10.459 -8.571 -3.035 1.00 95.19 101 PRO A CA 1
ATOM 658 C C . PRO A 1 101 ? 9.110 -7.874 -2.830 1.00 95.19 101 PRO A C 1
ATOM 660 O O . PRO A 1 101 ? 8.951 -6.669 -3.041 1.00 95.19 101 PRO A O 1
ATOM 663 N N . SER A 1 102 ? 8.139 -8.649 -2.359 1.00 96.56 102 SER A N 1
ATOM 664 C CA . SER A 1 102 ? 6.822 -8.175 -1.939 1.00 96.56 102 SER A CA 1
ATOM 665 C C . SER A 1 102 ? 6.606 -8.519 -0.479 1.00 96.56 102 SER A C 1
ATOM 667 O O . SER A 1 102 ? 6.685 -9.689 -0.108 1.00 96.56 102 SER A O 1
ATOM 669 N N . LEU A 1 103 ? 6.363 -7.510 0.356 1.00 97.50 103 LEU A N 1
ATOM 670 C CA . LEU A 1 103 ? 6.212 -7.717 1.792 1.00 97.50 103 LEU A CA 1
ATOM 671 C C . LEU A 1 103 ? 5.029 -6.944 2.360 1.00 97.50 103 LEU A C 1
ATOM 673 O O . LEU A 1 103 ? 4.923 -5.730 2.198 1.00 97.50 103 LEU A O 1
ATOM 677 N N . VAL A 1 104 ? 4.184 -7.656 3.098 1.00 98.19 104 VAL A N 1
ATOM 678 C CA . VAL A 1 104 ? 3.170 -7.066 3.970 1.00 98.19 104 VAL A CA 1
ATOM 679 C C . VAL A 1 104 ? 3.516 -7.428 5.408 1.00 98.19 104 VAL A C 1
ATOM 681 O O . VAL A 1 104 ? 3.679 -8.601 5.729 1.00 98.19 104 VAL A O 1
ATOM 684 N N . SER A 1 105 ? 3.633 -6.427 6.276 1.00 98.00 105 SER A N 1
ATOM 685 C CA . SER A 1 105 ? 3.844 -6.613 7.712 1.00 98.00 105 SER A CA 1
ATOM 686 C C . SER A 1 105 ? 2.729 -5.945 8.506 1.00 98.00 105 SER A C 1
ATOM 688 O O . SER A 1 105 ? 2.433 -4.768 8.287 1.00 98.00 105 SER A O 1
ATOM 690 N N . VAL A 1 106 ? 2.111 -6.702 9.410 1.00 98.19 106 VAL A N 1
ATOM 691 C CA . VAL A 1 106 ? 0.956 -6.291 10.215 1.00 98.19 106 VAL A CA 1
ATOM 692 C C . VAL A 1 106 ? 1.272 -6.471 11.694 1.00 98.19 106 VAL A C 1
ATOM 694 O O . VAL A 1 106 ? 1.399 -7.597 12.172 1.00 98.19 106 VAL A O 1
ATOM 697 N N . ALA A 1 107 ? 1.379 -5.364 12.427 1.00 97.75 107 ALA A N 1
ATOM 698 C CA . ALA A 1 107 ? 1.648 -5.384 13.865 1.00 97.75 107 ALA A CA 1
ATOM 699 C C . ALA A 1 107 ? 0.379 -5.414 14.734 1.00 97.75 107 ALA A C 1
ATOM 701 O O . ALA A 1 107 ? 0.412 -5.935 15.849 1.00 97.75 107 ALA A O 1
ATOM 702 N N . THR A 1 108 ? -0.726 -4.840 14.251 1.00 97.62 108 THR A N 1
ATOM 703 C CA . THR A 1 108 ? -1.921 -4.585 15.067 1.00 97.62 108 THR A CA 1
ATOM 704 C C . THR A 1 108 ? -3.185 -5.112 14.402 1.00 97.62 108 THR A C 1
ATOM 706 O O . THR A 1 108 ? -3.482 -6.293 14.514 1.00 97.62 108 THR A O 1
ATOM 709 N N . LYS A 1 109 ? -3.986 -4.273 13.749 1.00 97.50 109 LYS A N 1
ATOM 710 C CA . LYS A 1 109 ? -5.318 -4.663 13.286 1.00 97.50 109 LYS A CA 1
ATOM 711 C C . LYS A 1 109 ? -5.523 -4.318 11.828 1.00 97.50 109 LYS A C 1
ATOM 713 O O . LYS A 1 109 ? -5.359 -3.165 11.429 1.00 97.50 109 LYS A O 1
ATOM 718 N N . VAL A 1 110 ? -6.000 -5.296 11.069 1.00 98.06 110 VAL A N 1
ATOM 719 C CA . VAL A 1 110 ? -6.526 -5.098 9.721 1.00 98.06 110 VAL A CA 1
ATOM 720 C C . VAL A 1 110 ? -7.936 -5.680 9.661 1.00 98.06 110 VAL A C 1
ATOM 722 O O . VAL A 1 110 ? -8.167 -6.845 9.994 1.00 98.06 110 VAL A O 1
ATOM 725 N N . SER A 1 111 ? -8.893 -4.845 9.265 1.00 96.12 111 SER A N 1
ATOM 726 C CA . SER A 1 111 ? -10.314 -5.181 9.204 1.00 96.12 111 SER A CA 1
ATOM 727 C C . SER A 1 111 ? -10.835 -4.988 7.788 1.00 96.12 111 SER A C 1
ATOM 729 O O . SER A 1 111 ? -10.922 -3.865 7.298 1.00 96.12 111 SER A O 1
ATOM 731 N N . ALA A 1 112 ? -11.205 -6.085 7.139 1.00 95.75 112 ALA A N 1
ATOM 732 C CA . ALA A 1 112 ? -11.813 -6.077 5.820 1.00 95.75 112 ALA A CA 1
ATOM 733 C C . ALA A 1 112 ? -13.324 -6.345 5.863 1.00 95.75 112 ALA A C 1
ATOM 735 O O . ALA A 1 112 ? -13.854 -6.998 6.768 1.00 95.75 112 ALA A O 1
ATOM 736 N N . GLY A 1 113 ? -14.025 -5.838 4.854 1.00 94.69 113 GLY A N 1
ATOM 737 C CA . GLY A 1 113 ? -15.434 -6.121 4.600 1.00 94.69 113 GLY A CA 1
ATOM 738 C C . GLY A 1 113 ? -15.612 -7.382 3.752 1.00 94.69 113 GLY A C 1
ATOM 739 O O . GLY A 1 113 ? -15.318 -8.494 4.195 1.00 94.69 113 GLY A O 1
ATOM 740 N N . ALA A 1 114 ? -16.108 -7.185 2.528 1.00 94.19 114 ALA A N 1
ATOM 741 C CA . ALA A 1 114 ? -16.350 -8.243 1.543 1.00 94.19 114 ALA A CA 1
ATOM 742 C C . ALA A 1 114 ? -15.098 -8.669 0.750 1.00 94.19 114 ALA A C 1
ATOM 744 O O . ALA A 1 114 ? -15.103 -9.706 0.089 1.00 94.19 114 ALA A O 1
ATOM 745 N N . GLY A 1 115 ? -14.035 -7.862 0.779 1.00 93.81 115 GLY A N 1
ATOM 746 C CA . GLY A 1 115 ? -12.752 -8.156 0.145 1.00 93.81 115 GLY A CA 1
ATOM 747 C C . GLY A 1 115 ? -11.828 -8.965 1.052 1.00 93.81 115 GLY A C 1
ATOM 748 O O . GLY A 1 115 ? -12.270 -9.654 1.971 1.00 93.81 115 GLY A O 1
ATOM 749 N N . ALA A 1 116 ? -10.526 -8.903 0.778 1.00 96.31 116 ALA A N 1
ATOM 750 C CA . ALA A 1 116 ? -9.551 -9.612 1.598 1.00 96.31 116 ALA A CA 1
ATOM 751 C C . ALA A 1 116 ? -9.007 -8.732 2.731 1.00 96.31 116 ALA A C 1
ATOM 753 O O . ALA A 1 116 ? -8.808 -7.534 2.544 1.00 96.31 116 ALA A O 1
ATOM 754 N N . GLY A 1 117 ? -8.695 -9.316 3.887 1.00 96.56 117 GLY A N 1
ATOM 755 C CA . GLY A 1 117 ? -7.907 -8.626 4.913 1.00 96.56 117 GLY A CA 1
ATOM 756 C C . GLY A 1 117 ? -6.568 -8.156 4.336 1.00 96.56 117 GLY A C 1
ATOM 757 O O . GLY A 1 117 ? -6.262 -6.964 4.339 1.00 96.56 117 GLY A O 1
ATOM 758 N N . ILE A 1 118 ? -5.824 -9.096 3.753 1.00 97.69 118 ILE A N 1
ATOM 759 C CA . ILE A 1 118 ? -4.618 -8.846 2.961 1.00 97.69 118 ILE A CA 1
ATOM 760 C C . ILE A 1 118 ? -4.796 -9.491 1.588 1.00 97.69 118 ILE A C 1
ATOM 762 O O . ILE A 1 118 ? -5.102 -10.679 1.495 1.00 97.69 118 ILE A O 1
ATOM 766 N N . HIS A 1 119 ? -4.593 -8.710 0.532 1.00 96.94 119 HIS A N 1
ATOM 767 C CA . HIS A 1 119 ? -4.559 -9.161 -0.851 1.00 96.94 119 HIS A CA 1
ATOM 768 C C . HIS A 1 119 ? -3.179 -8.883 -1.444 1.00 96.94 119 HIS A C 1
ATOM 770 O O . HIS A 1 119 ? -2.796 -7.722 -1.588 1.00 96.94 119 HIS A O 1
ATOM 776 N N . THR A 1 120 ? -2.448 -9.927 -1.806 1.00 96.56 120 THR A N 1
ATOM 777 C CA . THR A 1 120 ? -1.148 -9.822 -2.473 1.00 96.56 120 THR A CA 1
ATOM 778 C C . THR A 1 120 ? -1.238 -10.395 -3.882 1.00 96.56 120 THR A C 1
ATOM 780 O O . THR A 1 120 ? -1.727 -11.505 -4.074 1.00 96.56 120 THR A O 1
ATOM 783 N N . LEU A 1 121 ? -0.771 -9.629 -4.870 1.00 95.19 121 LEU A N 1
ATOM 784 C CA . LEU A 1 121 ? -0.472 -10.112 -6.216 1.00 95.19 121 LEU A CA 1
ATOM 785 C C . LEU A 1 121 ? 0.978 -9.775 -6.537 1.00 95.19 121 LEU A C 1
ATOM 787 O O . LEU A 1 121 ? 1.313 -8.603 -6.686 1.00 95.19 121 LEU A O 1
ATOM 791 N N . ALA A 1 122 ? 1.844 -10.775 -6.639 1.00 93.81 122 ALA A N 1
ATOM 792 C CA . ALA A 1 122 ? 3.261 -10.541 -6.895 1.00 93.81 122 ALA A CA 1
ATOM 793 C C . ALA A 1 122 ? 3.824 -11.537 -7.909 1.00 93.81 122 ALA A C 1
ATOM 795 O O . ALA A 1 122 ? 3.477 -12.718 -7.880 1.00 93.81 122 ALA A O 1
ATOM 796 N N . VAL A 1 123 ? 4.723 -11.075 -8.786 1.00 91.25 123 VAL A N 1
ATOM 797 C CA . VAL A 1 123 ? 5.432 -11.956 -9.738 1.00 91.25 123 VAL A CA 1
ATOM 798 C C . VAL A 1 123 ? 6.286 -12.985 -8.996 1.00 91.25 123 VAL A C 1
ATOM 800 O O . VAL A 1 123 ? 6.257 -14.165 -9.329 1.00 91.25 123 VAL A O 1
ATOM 803 N N . ASN A 1 124 ? 6.995 -12.554 -7.951 1.00 88.06 124 ASN A N 1
ATOM 804 C CA . ASN A 1 124 ? 7.916 -13.400 -7.183 1.00 88.06 124 ASN A CA 1
ATOM 805 C C . ASN A 1 124 ? 7.327 -13.905 -5.857 1.00 88.06 124 ASN A C 1
ATOM 807 O O . ASN A 1 124 ? 8.069 -14.241 -4.936 1.00 88.06 124 ASN A O 1
ATOM 811 N N . GLY A 1 125 ? 5.994 -13.946 -5.754 1.00 90.62 125 GLY A N 1
ATOM 812 C CA . GLY A 1 125 ? 5.293 -14.247 -4.507 1.00 90.62 125 GLY A CA 1
ATOM 813 C C . GLY A 1 125 ? 5.419 -13.128 -3.469 1.00 90.62 125 GLY A C 1
ATOM 814 O O . GLY A 1 125 ? 6.150 -12.151 -3.655 1.00 90.62 125 GLY A O 1
ATOM 815 N N . ALA A 1 126 ? 4.669 -13.251 -2.376 1.00 94.44 126 ALA A N 1
ATOM 816 C CA . ALA A 1 126 ? 4.654 -12.263 -1.308 1.00 94.44 126 ALA A CA 1
ATOM 817 C C . ALA A 1 126 ? 4.925 -12.898 0.056 1.00 94.44 126 ALA A C 1
ATOM 819 O O . ALA A 1 126 ? 4.393 -13.949 0.402 1.00 94.44 126 ALA A O 1
ATOM 820 N N . THR A 1 127 ? 5.720 -12.205 0.865 1.00 96.31 127 THR A N 1
ATOM 821 C CA . THR A 1 127 ? 5.897 -12.533 2.277 1.00 96.31 127 THR A CA 1
ATOM 822 C C . THR A 1 127 ? 4.887 -11.743 3.095 1.00 96.31 127 THR A C 1
ATOM 824 O O . THR A 1 127 ? 4.900 -10.511 3.095 1.00 96.31 127 THR A O 1
ATOM 827 N N . ILE A 1 128 ? 4.033 -12.446 3.834 1.00 96.88 128 ILE A N 1
ATOM 828 C CA . ILE A 1 128 ? 3.057 -11.838 4.739 1.00 96.88 128 ILE A CA 1
ATOM 829 C C . ILE A 1 128 ? 3.470 -12.166 6.173 1.00 96.88 128 ILE A C 1
ATOM 831 O O . ILE A 1 128 ? 3.401 -13.315 6.601 1.00 96.88 128 ILE A O 1
ATOM 835 N N . ASN A 1 129 ? 3.915 -11.151 6.912 1.00 97.12 129 ASN A N 1
ATOM 836 C CA . ASN A 1 129 ? 4.273 -11.260 8.320 1.00 97.12 129 ASN A CA 1
ATOM 837 C C . ASN A 1 129 ? 3.176 -10.632 9.185 1.00 97.12 129 ASN A C 1
ATOM 839 O O . ASN A 1 129 ? 2.849 -9.456 9.031 1.00 97.12 129 ASN A O 1
ATOM 843 N N . ILE A 1 130 ? 2.610 -11.407 10.102 1.00 96.69 130 ILE A N 1
ATOM 844 C CA . ILE A 1 130 ? 1.534 -10.969 10.991 1.00 96.69 130 ILE A CA 1
ATOM 845 C C . ILE A 1 130 ? 2.000 -11.236 12.416 1.00 96.69 130 ILE A C 1
ATOM 847 O O . ILE A 1 130 ? 2.333 -12.371 12.759 1.00 96.69 130 ILE A O 1
ATOM 851 N N . ALA A 1 131 ? 2.050 -10.192 13.241 1.00 97.38 131 ALA A N 1
ATOM 852 C CA . ALA A 1 131 ? 2.423 -10.336 14.640 1.00 97.38 131 ALA A CA 1
ATOM 853 C C . ALA A 1 131 ? 1.441 -11.269 15.366 1.00 97.38 131 ALA A C 1
ATOM 855 O O . ALA A 1 131 ? 0.250 -11.287 15.070 1.00 97.38 131 ALA A O 1
ATOM 856 N N . SER A 1 132 ? 1.913 -12.010 16.367 1.00 96.62 132 SER A N 1
ATOM 857 C CA . SER A 1 132 ? 1.061 -12.918 17.151 1.00 96.62 132 SER A CA 1
ATOM 858 C C . SER A 1 132 ? -0.063 -12.200 17.908 1.00 96.62 132 SER A C 1
ATOM 860 O O . SER A 1 132 ? -1.094 -12.797 18.197 1.00 96.62 132 SER A O 1
ATOM 862 N N . SER A 1 133 ? 0.129 -10.916 18.216 1.00 94.50 133 SER A N 1
ATOM 863 C CA . SER A 1 133 ? -0.875 -10.031 18.811 1.00 94.50 133 SER A CA 1
ATOM 864 C C . SER A 1 133 ? -1.821 -9.403 17.789 1.00 94.50 133 SER A C 1
ATOM 866 O O . SER A 1 133 ? -2.769 -8.719 18.176 1.00 94.50 133 SER A O 1
ATOM 868 N N . ALA A 1 134 ? -1.535 -9.552 16.495 1.00 96.75 134 ALA A N 1
ATOM 869 C CA . ALA A 1 134 ? -2.300 -8.892 15.461 1.00 96.75 134 ALA A CA 1
ATOM 870 C C . ALA A 1 134 ? -3.612 -9.625 15.173 1.00 96.75 134 ALA A C 1
ATOM 872 O O . ALA A 1 134 ? -3.716 -10.848 15.250 1.00 96.75 134 ALA A O 1
ATOM 873 N N . THR A 1 135 ? -4.623 -8.851 14.792 1.00 96.00 135 THR A N 1
ATOM 874 C CA . THR A 1 135 ? -5.923 -9.363 14.364 1.00 96.00 135 THR A CA 1
ATOM 875 C C . THR A 1 135 ? -6.140 -9.034 12.898 1.00 96.00 135 THR A C 1
ATOM 877 O O . THR A 1 135 ? -6.103 -7.874 12.483 1.00 96.00 135 THR A O 1
ATOM 880 N N . LEU A 1 136 ? -6.380 -10.077 12.108 1.00 95.94 136 LEU A N 1
ATOM 881 C CA . LEU A 1 136 ? -6.714 -9.970 10.698 1.00 95.94 136 LEU A CA 1
ATOM 882 C C . LEU A 1 136 ? -8.111 -10.537 10.488 1.00 95.94 136 LEU A C 1
ATOM 884 O O . LEU A 1 136 ? -8.352 -11.715 10.740 1.00 95.94 136 LEU A O 1
ATOM 888 N N . THR A 1 137 ? -9.036 -9.693 10.047 1.00 94.62 137 THR A N 1
ATOM 889 C CA . THR A 1 137 ? -10.448 -10.068 9.905 1.00 94.62 137 THR A CA 1
ATOM 890 C C . THR A 1 137 ? -10.978 -9.677 8.536 1.00 94.62 137 THR A C 1
ATOM 892 O O . THR A 1 137 ? -10.549 -8.676 7.964 1.00 94.62 137 THR A O 1
ATOM 895 N N . ALA A 1 138 ? -11.917 -10.465 8.019 1.00 93.62 138 ALA A N 1
ATOM 896 C CA . ALA A 1 138 ? -12.743 -10.125 6.869 1.00 93.62 138 ALA A CA 1
ATOM 897 C C . ALA A 1 138 ? -14.190 -10.497 7.211 1.00 93.62 138 ALA A C 1
ATOM 899 O O . ALA A 1 138 ? -14.446 -11.609 7.662 1.00 93.62 138 ALA A O 1
ATOM 900 N N . SER A 1 139 ? -15.117 -9.554 7.050 1.00 93.06 139 SER A N 1
ATOM 901 C CA . SER A 1 139 ? -16.499 -9.691 7.533 1.00 93.06 139 SER A CA 1
ATOM 902 C C . SER A 1 139 ? -17.294 -10.709 6.713 1.00 93.06 139 SER A C 1
ATOM 904 O O . SER A 1 139 ? -18.034 -11.519 7.263 1.00 93.06 139 SER A O 1
ATOM 906 N N . SER A 1 140 ? -17.136 -10.664 5.391 1.00 92.56 140 SER A N 1
ATOM 907 C CA . SER A 1 140 ? -17.770 -11.593 4.444 1.00 92.56 140 SER A CA 1
ATOM 908 C C . SER A 1 140 ? -16.826 -12.049 3.329 1.00 92.56 140 SER A C 1
ATOM 910 O O . SER A 1 140 ? -17.243 -12.764 2.419 1.00 92.56 140 SER A O 1
ATOM 912 N N . GLY A 1 141 ? -15.559 -11.637 3.392 1.00 91.75 141 GLY A N 1
ATOM 913 C CA . GLY A 1 141 ? -14.514 -12.063 2.472 1.00 91.75 141 GLY A CA 1
ATOM 914 C C . GLY A 1 141 ? -13.532 -13.050 3.099 1.00 91.75 141 GLY A C 1
ATOM 915 O O . GLY A 1 141 ? -13.890 -13.876 3.935 1.00 91.75 141 GLY A O 1
ATOM 916 N N . VAL A 1 142 ? -12.271 -12.968 2.681 1.00 95.06 142 VAL A N 1
ATOM 917 C CA . VAL A 1 142 ? -11.203 -13.883 3.120 1.00 95.06 142 VAL A CA 1
ATOM 918 C C . VAL A 1 142 ? -10.145 -13.132 3.917 1.00 95.06 142 VAL A C 1
ATOM 920 O O . VAL A 1 142 ? -9.806 -12.003 3.587 1.00 95.06 142 VAL A O 1
ATOM 923 N N . ALA A 1 143 ? -9.586 -13.728 4.969 1.00 93.50 143 ALA A N 1
ATOM 924 C CA . ALA A 1 143 ? -8.559 -13.045 5.761 1.00 93.50 143 ALA A CA 1
ATOM 925 C C . ALA A 1 143 ? -7.314 -12.723 4.916 1.00 93.50 143 ALA A C 1
ATOM 927 O O . ALA A 1 143 ? -6.848 -11.585 4.905 1.00 93.50 143 ALA A O 1
ATOM 928 N N . ILE A 1 144 ? -6.822 -13.705 4.159 1.00 96.19 144 ILE A N 1
ATOM 929 C CA . ILE A 1 144 ? -5.665 -13.563 3.274 1.00 96.19 144 ILE A CA 1
ATOM 930 C C . ILE A 1 144 ? -6.026 -14.131 1.906 1.00 96.19 144 ILE A C 1
ATOM 932 O O . ILE A 1 144 ? -6.532 -15.249 1.801 1.00 96.19 144 ILE A O 1
ATOM 936 N N . ARG A 1 145 ? -5.748 -13.356 0.862 1.00 95.19 145 ARG A N 1
ATOM 937 C CA . ARG A 1 145 ? -5.739 -13.795 -0.529 1.00 95.19 145 ARG A CA 1
ATOM 938 C C . ARG A 1 145 ? -4.350 -13.524 -1.083 1.00 95.19 145 ARG A C 1
ATOM 940 O O . ARG A 1 145 ? -4.006 -12.369 -1.307 1.00 95.19 145 ARG A O 1
ATOM 947 N N . ASP A 1 146 ? -3.587 -14.581 -1.304 1.00 92.31 146 ASP A N 1
ATOM 948 C CA . ASP A 1 146 ? -2.287 -14.494 -1.960 1.00 92.31 146 ASP A CA 1
ATOM 949 C C . ASP A 1 146 ? -2.373 -15.086 -3.367 1.00 92.31 146 ASP A C 1
ATOM 951 O O . ASP A 1 146 ? -3.001 -16.127 -3.576 1.00 92.31 146 ASP A O 1
ATOM 955 N N . GLY A 1 147 ? -1.792 -14.386 -4.336 1.00 84.00 147 GLY A N 1
ATOM 956 C CA . GLY A 1 147 ? -1.832 -14.744 -5.742 1.00 84.00 147 GLY A CA 1
ATOM 957 C C . GLY A 1 147 ? -0.505 -14.463 -6.434 1.00 84.00 147 GLY A C 1
ATOM 958 O O . GLY A 1 147 ? 0.086 -13.393 -6.293 1.00 84.00 147 GLY A O 1
ATOM 959 N N . ALA A 1 148 ? -0.065 -15.417 -7.250 1.00 75.25 148 ALA A N 1
ATOM 960 C CA . ALA A 1 148 ? 0.986 -15.170 -8.224 1.00 75.25 148 ALA A CA 1
ATOM 961 C C . ALA A 1 148 ? 0.381 -14.543 -9.486 1.00 75.25 148 ALA A C 1
ATOM 963 O O . ALA A 1 148 ? -0.698 -14.943 -9.938 1.00 75.25 148 ALA A O 1
ATOM 964 N N . LEU A 1 149 ? 1.092 -13.592 -10.087 1.00 69.19 149 LEU A N 1
ATOM 965 C CA . LEU A 1 149 ? 0.767 -13.139 -11.436 1.00 69.19 149 LEU A CA 1
ATOM 966 C C . LEU A 1 149 ? 1.110 -14.277 -12.405 1.00 69.19 149 LEU A C 1
ATOM 968 O O . LEU A 1 149 ? 2.248 -14.737 -12.469 1.00 69.19 149 LEU A O 1
ATOM 972 N N . TRP A 1 150 ? 0.099 -14.800 -13.097 1.00 56.62 150 TRP A N 1
ATOM 973 C CA . TRP A 1 150 ? 0.256 -15.946 -13.988 1.00 56.62 150 TRP A CA 1
ATOM 974 C C . TRP A 1 150 ? 1.244 -15.628 -15.119 1.00 56.62 150 TRP A C 1
ATOM 976 O O . TRP A 1 150 ? 0.984 -14.752 -15.941 1.00 56.62 150 TRP A O 1
ATOM 986 N N . VAL A 1 151 ? 2.353 -16.372 -15.183 1.00 57.59 151 VAL A N 1
ATOM 987 C CA . VAL A 1 151 ? 3.242 -16.396 -16.350 1.00 57.59 151 VAL A CA 1
ATOM 988 C C . VAL A 1 151 ? 2.848 -17.609 -17.205 1.00 57.59 151 VAL A C 1
ATOM 990 O O . VAL A 1 151 ? 2.920 -18.740 -16.706 1.00 57.59 151 VAL A O 1
ATOM 993 N N . PRO A 1 152 ? 2.415 -17.429 -18.469 1.00 50.19 152 PRO A N 1
ATOM 994 C CA . PRO A 1 152 ? 2.139 -18.551 -19.355 1.00 50.19 152 PRO A CA 1
ATOM 995 C C . PRO A 1 152 ? 3.390 -19.418 -19.494 1.00 50.19 152 PRO A C 1
ATOM 997 O O . PRO A 1 152 ? 4.450 -18.935 -19.891 1.00 50.19 152 PRO A O 1
ATOM 1000 N N . ARG A 1 153 ? 3.279 -20.714 -19.190 1.00 62.97 153 ARG A N 1
ATOM 1001 C CA . ARG A 1 153 ? 4.354 -21.665 -19.495 1.00 62.97 153 ARG A CA 1
ATOM 1002 C C . ARG A 1 153 ? 4.428 -21.809 -21.020 1.00 62.97 153 ARG A C 1
ATOM 1004 O O . ARG A 1 153 ? 3.381 -22.082 -21.615 1.00 62.97 153 ARG A O 1
ATOM 1011 N N . PRO A 1 154 ? 5.601 -21.669 -21.662 1.00 54.59 154 PRO A N 1
ATOM 1012 C CA . PRO A 1 154 ? 5.722 -22.035 -23.062 1.00 54.59 154 PRO A CA 1
ATOM 1013 C C . PRO A 1 154 ? 5.373 -23.519 -23.199 1.00 54.59 154 PRO A C 1
ATOM 1015 O O . PRO A 1 154 ? 5.898 -24.367 -22.476 1.00 54.59 154 PRO A O 1
ATOM 1018 N N . HIS A 1 155 ? 4.425 -23.826 -24.082 1.00 62.81 155 HIS A N 1
ATOM 1019 C CA . HIS A 1 155 ? 4.081 -25.203 -24.399 1.00 62.81 155 HIS A CA 1
ATOM 1020 C C . HIS A 1 155 ? 5.300 -25.839 -25.083 1.00 62.81 155 HIS A C 1
ATOM 1022 O O . HIS A 1 155 ? 5.794 -25.246 -26.046 1.00 62.81 155 HIS A O 1
ATOM 1028 N N . PRO A 1 156 ? 5.814 -26.992 -24.619 1.00 58.72 156 PRO A N 1
ATOM 1029 C CA . PRO A 1 156 ? 6.898 -27.657 -25.324 1.00 58.72 156 PRO A CA 1
ATOM 1030 C C . PRO A 1 156 ? 6.406 -27.989 -26.732 1.00 58.72 156 PRO A C 1
ATOM 1032 O O . PRO A 1 156 ? 5.419 -28.708 -26.913 1.00 58.72 156 PRO A O 1
ATOM 1035 N N . THR A 1 157 ? 7.048 -27.411 -27.745 1.00 64.19 157 THR A N 1
ATOM 1036 C CA . THR A 1 157 ? 6.784 -27.789 -29.127 1.00 64.19 157 THR A CA 1
ATOM 1037 C C . THR A 1 157 ? 7.179 -29.254 -29.280 1.00 64.19 157 THR A C 1
ATOM 1039 O O . THR A 1 157 ? 8.234 -29.697 -28.831 1.00 64.19 157 THR A O 1
ATOM 1042 N N . ARG A 1 158 ? 6.282 -30.040 -29.877 1.00 59.22 158 ARG A N 1
ATOM 1043 C CA . ARG A 1 158 ? 6.401 -31.485 -30.114 1.00 59.22 158 ARG A CA 1
ATOM 1044 C C . ARG A 1 158 ? 7.495 -31.791 -31.155 1.00 59.22 158 ARG A C 1
ATOM 1046 O O . ARG A 1 158 ? 7.191 -32.300 -32.227 1.00 59.22 158 ARG A O 1
ATOM 1053 N N . SER A 1 159 ? 8.746 -31.438 -30.869 1.00 58.38 159 SER A N 1
ATOM 1054 C CA . SER A 1 159 ? 9.900 -31.652 -31.754 1.00 58.38 159 SER A CA 1
ATOM 1055 C C . SER A 1 159 ? 11.056 -32.405 -31.088 1.00 58.38 159 SER A C 1
ATOM 1057 O O . SER A 1 159 ? 11.924 -32.887 -31.804 1.00 58.38 159 SER A O 1
ATOM 1059 N N . GLU A 1 160 ? 11.074 -32.569 -29.762 1.00 56.16 160 GLU A N 1
ATOM 1060 C CA . GLU A 1 160 ? 12.177 -33.266 -29.066 1.00 56.16 160 GLU A CA 1
ATOM 1061 C C . GLU A 1 160 ? 11.893 -34.751 -28.768 1.00 56.16 160 GLU A C 1
ATOM 1063 O O . GLU A 1 160 ? 12.732 -35.441 -28.205 1.00 56.16 160 GLU A O 1
ATOM 1068 N N . ALA A 1 161 ? 10.744 -35.292 -29.192 1.00 55.66 161 ALA A N 1
ATOM 1069 C CA . ALA A 1 161 ? 10.420 -36.716 -29.020 1.00 55.66 161 ALA A CA 1
ATOM 1070 C C . ALA A 1 161 ? 10.891 -37.616 -30.184 1.00 55.66 161 ALA A C 1
ATOM 1072 O O . ALA A 1 161 ? 10.579 -38.803 -30.199 1.00 55.66 161 ALA A O 1
ATOM 1073 N N . MET A 1 162 ? 11.604 -37.071 -31.177 1.00 58.16 162 MET A N 1
ATOM 1074 C CA . MET A 1 162 ? 12.135 -37.843 -32.306 1.00 58.16 162 MET A CA 1
ATOM 1075 C C . MET A 1 162 ? 13.542 -37.373 -32.688 1.00 58.16 162 MET A C 1
ATOM 1077 O O . MET A 1 162 ? 13.722 -36.733 -33.716 1.00 58.16 162 MET A O 1
ATOM 1081 N N . SER A 1 163 ? 14.550 -37.692 -31.878 1.00 60.53 163 SER A N 1
ATOM 1082 C CA . SER A 1 163 ? 15.887 -37.971 -32.413 1.00 60.53 163 SER A CA 1
ATOM 1083 C C . SER A 1 163 ? 16.725 -38.751 -31.402 1.00 60.53 163 SER A C 1
ATOM 1085 O O . SER A 1 163 ? 17.091 -38.205 -30.366 1.00 60.53 163 SER A O 1
ATOM 1087 N N . SER A 1 164 ? 17.058 -39.978 -31.818 1.00 50.84 164 SER A N 1
ATOM 1088 C CA . SER A 1 164 ? 18.140 -40.872 -31.365 1.00 50.84 164 SER A CA 1
ATOM 1089 C C . SER A 1 164 ? 18.020 -41.521 -29.986 1.00 50.84 164 SER A C 1
ATOM 1091 O O . SER A 1 164 ? 18.248 -40.844 -28.965 1.00 50.84 164 SER A O 1
#

pLDDT: mean 91.04, std 11.82, range [50.19, 98.56]

Secondary structure (DSSP, 8-state):
--SEEE-SSSEEEEEEE-TT---EEEEE-SSEEEESSEEEEEEE-SSSEEEEEE-SEEEEEEEEEEEEEE-TT-SEEEEEE-SSEEEEEEEEEEEE-SSS-EEEEESSEEEESSSEEEEEEETT--EEEE-TT-EEEESSSEEEEEEEPPPPPPPPPTTSSS--

Radius of gyration: 17.67 Å; chains: 1; bounding box: 36×55×51 Å

Organism: NCBI:txid94626

Sequence (164 aa):
MAGTVTASGAFGVFSNNGSGATDLSVNQTGGTITGSFYGIYATNQGTGATTVTVSGDVTGTGAVGVAAIGDVNTTGVMVRQTAGSITGATGIQLSNNGAGPSLVSVATKVSAGAGAGIHTLAVNGATINIASSATLTASSGVAIRDGALWVPRPHPTRSEAMSS

Foldseek 3Di:
DEEEQADPAQESEEEEAAADDAEAEAAYQEYEAEGQAESYAAEYNYQEEYEYEAAYHFERERHERYEHYYAANYQEYEYAYPHYEAEDLERYEYYENYPHAAEYEAEAEFEHEAEESYEYEYQVWYHYHYDPRYDFYYHNHYSYHTYYDDDDDPDPDPPPPDDD